Protein AF-A0A2P2NUB2-F1 (afdb_monomer)

Foldseek 3Di:
DDKDDDPDVVCVVVPVIDDDDDDDPDPDCVRDPPDDPPDDADDVSVPVDPD

Sequence (51 aa):
MWNIRSENWARQYLGQQFYLRVYSPANSWRDEYPIPSNALLCGRAVGHRSL

Structure (mmCIF, N/CA/C/O backbone):
data_AF-A0A2P2NUB2-F1
#
_entry.id   AF-A0A2P2NUB2-F1
#
loop_
_atom_site.group_PDB
_atom_site.id
_atom_site.type_symbol
_atom_site.label_atom_id
_atom_site.label_alt_id
_atom_site.label_comp_id
_atom_site.label_asym_id
_atom_site.label_entity_id
_atom_site.label_seq_id
_atom_site.pdbx_PDB_ins_code
_atom_site.Cartn_x
_atom_site.Cartn_y
_atom_site.Cartn_z
_atom_site.occupancy
_atom_site.B_iso_or_equiv
_atom_site.auth_seq_id
_atom_site.auth_comp_id
_atom_site.auth_asym_id
_atom_site.auth_atom_id
_atom_site.pdbx_PDB_model_num
ATOM 1 N N . MET A 1 1 ? 4.673 -2.198 -1.810 1.00 87.38 1 MET A N 1
ATOM 2 C CA . MET A 1 1 ? 3.553 -1.480 -1.137 1.00 87.38 1 MET A CA 1
ATOM 3 C C . MET A 1 1 ? 3.572 -1.758 0.365 1.00 87.38 1 MET A C 1
ATOM 5 O O . MET A 1 1 ? 3.740 -2.909 0.742 1.00 87.38 1 MET A O 1
ATOM 9 N N . TRP A 1 2 ? 3.372 -0.747 1.210 1.00 88.81 2 TRP A N 1
ATOM 10 C CA . TRP A 1 2 ? 3.433 -0.854 2.673 1.00 88.81 2 TRP A CA 1
ATOM 11 C C . TRP A 1 2 ? 2.134 -0.367 3.298 1.00 88.81 2 TRP A C 1
ATOM 13 O O . TRP A 1 2 ? 1.615 0.669 2.891 1.00 88.81 2 TRP A O 1
ATOM 23 N N . ASN A 1 3 ? 1.613 -1.098 4.280 1.00 92.00 3 ASN A N 1
ATOM 24 C CA . ASN A 1 3 ? 0.415 -0.707 5.010 1.00 92.00 3 ASN A CA 1
ATOM 25 C C . ASN A 1 3 ? 0.802 -0.208 6.403 1.00 92.00 3 ASN A C 1
ATOM 27 O O . ASN A 1 3 ? 1.323 -0.981 7.204 1.00 92.00 3 ASN A O 1
ATOM 31 N N . ILE A 1 4 ? 0.552 1.070 6.677 1.00 91.56 4 ILE A N 1
ATOM 32 C CA . ILE A 1 4 ? 0.890 1.698 7.952 1.00 91.56 4 ILE A CA 1
ATOM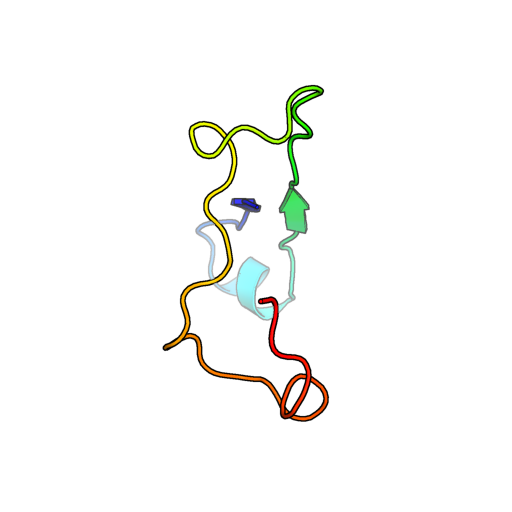 33 C C . ILE A 1 4 ? -0.402 1.912 8.738 1.00 91.56 4 ILE A C 1
ATOM 35 O O . ILE A 1 4 ? -1.320 2.602 8.283 1.00 91.56 4 ILE A O 1
ATOM 39 N N . ARG A 1 5 ? -0.465 1.313 9.933 1.00 91.19 5 ARG A N 1
ATOM 40 C CA . ARG A 1 5 ? -1.620 1.368 10.839 1.00 91.19 5 ARG A CA 1
ATOM 41 C C . ARG A 1 5 ? -1.162 1.614 12.270 1.00 91.19 5 ARG A C 1
ATOM 43 O O . ARG A 1 5 ? -0.075 1.199 12.659 1.00 91.19 5 ARG A O 1
ATOM 50 N N . SER A 1 6 ? -2.017 2.257 13.060 1.00 88.56 6 SER A N 1
ATOM 51 C CA . SER A 1 6 ? -1.827 2.350 14.510 1.00 88.56 6 SER A CA 1
ATOM 52 C C . SER A 1 6 ? -2.143 1.008 15.169 1.00 88.56 6 SER A C 1
ATOM 54 O O . SER A 1 6 ? -3.097 0.345 14.771 1.00 88.56 6 SER A O 1
ATOM 56 N N . GLU A 1 7 ? -1.399 0.624 16.203 1.00 90.69 7 GLU A N 1
ATOM 57 C CA . GLU A 1 7 ? -1.694 -0.568 17.014 1.00 90.69 7 GLU A CA 1
ATOM 58 C C . GLU A 1 7 ? -2.999 -0.423 17.821 1.00 90.69 7 GLU A C 1
ATOM 60 O O . GLU A 1 7 ? -3.640 -1.407 18.178 1.00 90.69 7 GLU A O 1
ATOM 65 N N . ASN A 1 8 ? -3.457 0.811 18.048 1.00 92.25 8 ASN A N 1
ATOM 66 C CA . ASN A 1 8 ? -4.728 1.066 18.710 1.00 92.25 8 ASN A CA 1
ATOM 67 C C . ASN A 1 8 ? -5.913 0.679 17.805 1.00 92.25 8 ASN A C 1
ATOM 69 O O . ASN A 1 8 ? -6.173 1.317 16.779 1.00 92.25 8 ASN A O 1
ATOM 73 N N . TRP A 1 9 ? -6.684 -0.321 18.235 1.00 88.69 9 TRP A N 1
ATOM 74 C CA . TRP A 1 9 ? -7.825 -0.861 17.493 1.00 88.69 9 TRP A CA 1
ATOM 75 C C . TRP A 1 9 ? -8.921 0.161 17.196 1.00 88.69 9 TRP A C 1
ATOM 77 O O . TRP A 1 9 ? -9.481 0.137 16.102 1.00 88.69 9 TRP A O 1
ATOM 87 N N . ALA A 1 10 ? -9.201 1.100 18.106 1.00 92.44 10 ALA A N 1
ATOM 88 C CA . ALA A 1 10 ? -10.224 2.120 17.872 1.00 92.44 10 ALA A CA 1
ATOM 89 C C . ALA A 1 10 ? -9.873 2.995 16.656 1.00 92.44 10 ALA A C 1
ATOM 91 O O . ALA A 1 10 ? -10.740 3.346 15.858 1.00 92.44 10 ALA A O 1
ATOM 92 N N . ARG A 1 11 ? -8.581 3.294 16.462 1.00 89.44 11 ARG A N 1
ATOM 93 C CA . ARG A 1 11 ? -8.100 4.065 15.30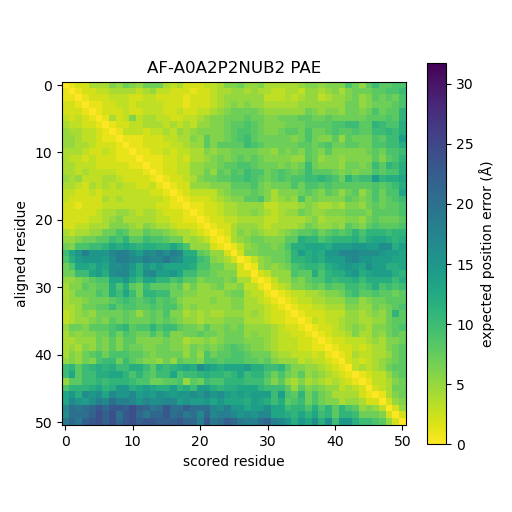6 1.00 89.44 11 ARG A CA 1
ATOM 94 C C . ARG A 1 11 ? -8.154 3.258 14.012 1.00 89.44 11 ARG A C 1
ATOM 96 O O . ARG A 1 11 ? -8.480 3.826 12.972 1.00 89.44 11 ARG A O 1
ATOM 103 N N . GLN A 1 12 ? -7.906 1.950 14.071 1.00 89.19 12 GLN A N 1
ATOM 104 C CA . GLN A 1 12 ? -8.080 1.071 12.911 1.00 89.19 12 GLN A CA 1
ATOM 105 C C . GLN A 1 12 ? -9.550 0.979 12.487 1.00 89.19 12 GLN A C 1
ATOM 107 O O . GLN A 1 12 ? -9.842 1.091 11.299 1.00 89.19 12 GLN A O 1
ATOM 112 N N . TYR A 1 13 ? -10.468 0.837 13.449 1.00 90.06 13 TYR A N 1
ATOM 113 C CA . TYR A 1 13 ? -11.908 0.738 13.184 1.00 90.06 13 TYR A CA 1
ATOM 114 C C . TYR A 1 13 ? -12.475 2.011 12.550 1.00 90.06 13 TYR A C 1
ATOM 116 O O . TYR A 1 13 ? -13.328 1.947 11.670 1.00 90.06 13 TYR A O 1
ATOM 124 N N . LEU A 1 14 ? -11.954 3.171 12.959 1.00 93.12 14 LEU A N 1
ATOM 125 C CA . LEU A 1 14 ? -12.279 4.467 12.360 1.00 93.12 14 LEU A CA 1
ATOM 126 C C . LEU A 1 14 ? -11.565 4.715 11.017 1.00 93.12 14 LEU A C 1
ATOM 128 O O . LEU A 1 14 ? -11.788 5.749 10.394 1.00 93.12 14 LEU A O 1
ATOM 132 N N . GLY A 1 15 ? -10.706 3.797 10.565 1.00 90.44 15 GLY A N 1
ATOM 133 C CA . GLY A 1 15 ? -10.046 3.875 9.261 1.00 90.44 15 GLY A CA 1
ATOM 134 C C . GLY A 1 15 ? -8.794 4.753 9.217 1.00 90.44 15 GLY A C 1
ATOM 135 O O . GLY A 1 15 ? -8.363 5.128 8.128 1.00 90.44 15 GLY A O 1
ATOM 136 N N . GLN A 1 16 ? -8.172 5.071 10.357 1.00 90.38 16 GLN A N 1
ATOM 137 C CA . GLN A 1 16 ? -6.886 5.781 10.385 1.00 90.38 16 GLN A CA 1
ATOM 138 C C . GLN A 1 16 ? -5.742 4.842 9.974 1.00 90.38 16 GLN A C 1
ATOM 140 O O . GLN A 1 16 ? -5.036 4.271 10.808 1.00 90.38 16 GLN A O 1
ATOM 145 N N . GLN A 1 17 ? -5.578 4.672 8.667 1.00 92.94 17 GLN A N 1
ATOM 146 C CA . GLN A 1 17 ? -4.523 3.887 8.036 1.00 92.94 17 GLN A CA 1
ATOM 147 C C . GLN A 1 17 ? -4.213 4.464 6.655 1.00 92.94 17 GLN A C 1
ATOM 149 O O . GLN A 1 17 ? -5.095 5.014 5.994 1.00 92.94 17 GLN A O 1
A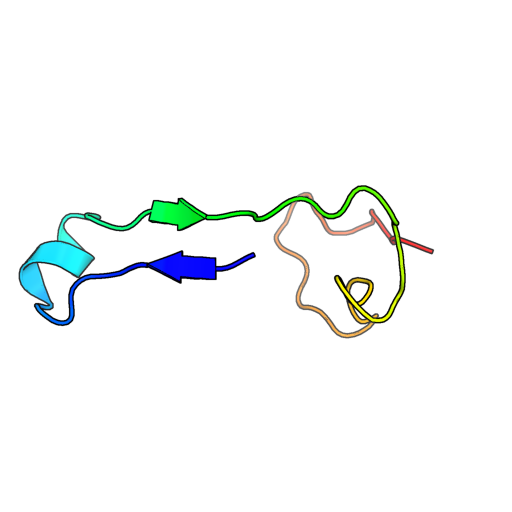TOM 154 N N . PHE A 1 18 ? -2.973 4.320 6.198 1.00 90.94 18 PHE A N 1
ATOM 155 C CA . PHE A 1 18 ? -2.591 4.721 4.847 1.00 90.94 18 PHE A CA 1
ATOM 156 C C . PHE A 1 18 ? -1.612 3.723 4.238 1.00 90.94 18 PHE A C 1
ATOM 158 O O . PHE A 1 18 ? -0.957 2.944 4.935 1.00 90.94 18 PHE A O 1
ATOM 165 N N . TYR A 1 19 ? -1.528 3.746 2.910 1.00 92.31 19 TYR A N 1
ATOM 166 C CA . TYR A 1 19 ? -0.582 2.931 2.166 1.00 92.31 19 TYR A CA 1
ATOM 167 C C . TYR A 1 19 ? 0.551 3.791 1.626 1.00 92.31 19 TYR A C 1
ATOM 169 O O . TYR A 1 19 ? 0.315 4.855 1.057 1.00 92.31 19 TYR A O 1
ATOM 177 N N . LEU A 1 20 ? 1.774 3.293 1.760 1.00 91.00 20 LEU A N 1
ATOM 178 C CA . LEU A 1 20 ? 2.968 3.908 1.201 1.00 91.00 20 LEU A CA 1
ATOM 179 C C . LEU A 1 20 ? 3.514 3.040 0.065 1.00 91.00 20 LEU A C 1
ATOM 181 O O . LEU A 1 20 ? 3.663 1.822 0.203 1.00 91.00 20 LEU A O 1
ATOM 185 N N . ARG A 1 21 ? 3.857 3.669 -1.060 1.00 87.44 21 ARG A N 1
ATOM 186 C CA . ARG A 1 21 ? 4.634 3.039 -2.131 1.00 87.44 21 ARG A CA 1
ATOM 187 C C . ARG A 1 21 ? 5.946 3.785 -2.300 1.00 87.44 21 ARG A C 1
ATOM 189 O O . ARG A 1 21 ? 5.938 4.991 -2.523 1.00 87.44 21 ARG A O 1
ATOM 196 N N . VAL A 1 22 ? 7.048 3.051 -2.207 1.00 86.56 22 VAL A N 1
ATOM 197 C CA . VAL A 1 22 ? 8.381 3.560 -2.527 1.00 86.56 22 VAL A CA 1
ATOM 198 C C . VAL A 1 22 ? 8.671 3.153 -3.963 1.00 86.56 22 VAL A C 1
ATOM 200 O O . VAL A 1 22 ? 8.569 1.977 -4.292 1.00 86.56 22 VAL A O 1
ATOM 203 N N . TYR A 1 23 ? 8.962 4.127 -4.819 1.00 81.69 23 TYR A N 1
ATOM 204 C CA . TYR A 1 23 ? 9.263 3.883 -6.226 1.00 81.69 23 TYR A CA 1
ATOM 205 C C . TYR A 1 23 ? 10.756 3.629 -6.399 1.00 81.69 23 TYR A C 1
ATOM 207 O O . TYR A 1 23 ? 11.568 4.440 -5.954 1.00 81.69 23 TYR A O 1
ATOM 215 N N . SER A 1 24 ? 11.105 2.539 -7.076 1.00 79.56 24 SER A N 1
ATOM 216 C CA . SER A 1 24 ? 12.462 2.318 -7.574 1.00 79.56 24 SER A CA 1
ATOM 217 C C . SER A 1 24 ? 12.552 2.795 -9.028 1.00 79.56 24 SER A C 1
ATOM 219 O O . SER A 1 24 ? 11.630 2.536 -9.805 1.00 79.56 24 SER A O 1
ATOM 221 N N . PRO A 1 25 ? 13.628 3.495 -9.430 1.00 77.75 25 PRO A N 1
ATOM 222 C CA . PRO A 1 25 ? 13.840 3.876 -10.826 1.00 77.75 25 PRO A CA 1
ATOM 223 C C . PRO A 1 25 ? 14.125 2.666 -11.730 1.00 77.75 25 PRO A C 1
ATOM 225 O O . PRO A 1 25 ? 13.922 2.747 -12.939 1.00 77.75 25 PRO A O 1
ATOM 228 N N . ALA A 1 26 ? 14.574 1.544 -11.162 1.00 73.50 26 ALA A N 1
ATOM 229 C CA . ALA A 1 26 ? 14.739 0.289 -11.878 1.00 73.50 26 ALA A CA 1
ATOM 230 C C . ALA A 1 26 ? 13.552 -0.629 -11.558 1.00 73.50 26 ALA A C 1
ATOM 232 O O . ALA A 1 26 ? 13.340 -0.988 -10.406 1.00 73.50 26 ALA A O 1
ATOM 233 N N . ASN A 1 27 ? 12.799 -1.063 -12.574 1.00 65.50 27 ASN A N 1
ATOM 234 C CA . ASN A 1 27 ? 11.819 -2.151 -12.428 1.00 65.50 27 ASN A CA 1
ATOM 235 C C . ASN A 1 27 ? 12.555 -3.498 -12.317 1.00 65.50 27 ASN A C 1
ATOM 237 O O . ASN A 1 27 ? 12.487 -4.346 -13.206 1.00 65.50 27 ASN A O 1
ATOM 241 N N . SER A 1 28 ? 13.334 -3.659 -11.249 1.00 68.44 28 SER A N 1
ATOM 242 C CA . SER A 1 28 ? 14.087 -4.871 -10.954 1.00 68.44 28 SER A CA 1
ATOM 243 C C . SER A 1 28 ? 13.247 -5.810 -10.097 1.00 68.44 28 SER A C 1
ATOM 245 O O . SER A 1 28 ? 12.624 -5.386 -9.126 1.00 68.44 28 SER A O 1
ATOM 247 N N . TRP A 1 29 ? 13.310 -7.113 -10.381 1.00 66.50 29 TRP A N 1
ATOM 248 C CA . TRP A 1 29 ? 12.681 -8.160 -9.561 1.00 66.50 29 TRP A CA 1
ATOM 249 C C . TRP A 1 29 ? 13.197 -8.209 -8.116 1.00 66.50 29 TRP A C 1
ATOM 251 O O . TRP A 1 29 ? 12.619 -8.898 -7.280 1.00 66.50 29 TRP A O 1
ATOM 261 N N . ARG A 1 30 ? 14.303 -7.512 -7.824 1.00 73.88 30 ARG A N 1
ATOM 262 C CA . ARG A 1 30 ? 14.835 -7.350 -6.466 1.00 73.88 30 ARG A CA 1
ATOM 263 C C . ARG A 1 30 ? 14.039 -6.343 -5.635 1.00 73.88 30 ARG A C 1
ATOM 265 O O . ARG A 1 30 ? 14.051 -6.455 -4.415 1.00 73.88 30 ARG A O 1
ATOM 272 N N . ASP A 1 31 ? 13.377 -5.392 -6.289 1.00 79.00 31 ASP A N 1
ATOM 273 C CA . ASP A 1 31 ? 12.713 -4.268 -5.629 1.00 79.00 31 ASP A CA 1
ATOM 274 C C . ASP A 1 31 ? 11.226 -4.566 -5.406 1.00 79.00 31 ASP A C 1
ATOM 276 O O . ASP A 1 31 ? 10.743 -4.537 -4.274 1.00 79.00 31 ASP A O 1
ATOM 280 N N . GLU A 1 32 ? 10.501 -4.906 -6.477 1.00 80.12 32 GLU A N 1
ATOM 281 C CA . GLU A 1 32 ? 9.103 -5.340 -6.407 1.00 80.12 32 GLU A CA 1
ATOM 282 C C . GLU A 1 32 ? 8.923 -6.648 -7.186 1.00 80.12 32 GLU A C 1
ATOM 284 O O . GLU A 1 32 ? 9.198 -6.737 -8.384 1.00 80.12 32 GLU A O 1
ATOM 289 N N . TYR A 1 33 ? 8.455 -7.684 -6.487 1.00 81.06 33 TYR A N 1
ATOM 290 C CA . TYR A 1 33 ? 8.107 -8.954 -7.114 1.00 81.06 33 TYR A CA 1
ATOM 291 C C . TYR A 1 33 ? 6.783 -8.805 -7.884 1.00 81.06 33 TYR A C 1
ATOM 293 O O . TYR A 1 33 ? 5.867 -8.141 -7.380 1.00 81.06 33 TYR A O 1
ATOM 301 N N . PRO A 1 34 ? 6.644 -9.409 -9.079 1.00 82.12 34 PRO A N 1
ATOM 302 C CA . PRO A 1 34 ? 5.373 -9.416 -9.792 1.00 82.12 34 PRO A CA 1
ATOM 303 C C . PRO A 1 34 ? 4.274 -10.081 -8.959 1.00 82.12 34 PRO A C 1
ATOM 305 O O . PRO A 1 34 ? 4.528 -10.910 -8.087 1.00 82.12 34 PRO A O 1
ATOM 308 N N . ILE A 1 35 ? 3.021 -9.728 -9.236 1.00 83.12 35 ILE A N 1
ATOM 309 C CA . ILE A 1 35 ? 1.878 -10.321 -8.539 1.00 83.12 35 ILE A CA 1
ATOM 310 C C . ILE A 1 35 ? 1.878 -11.834 -8.807 1.00 83.12 35 ILE A C 1
ATOM 312 O O . ILE A 1 35 ? 1.897 -12.242 -9.971 1.00 83.12 35 ILE A O 1
ATOM 316 N N . PRO A 1 36 ? 1.865 -12.680 -7.763 1.00 85.06 36 PRO A N 1
ATOM 317 C CA . PRO A 1 36 ? 1.918 -14.117 -7.958 1.00 85.06 36 PRO A CA 1
ATOM 318 C C . PRO A 1 36 ? 0.621 -14.622 -8.604 1.00 85.06 36 PRO A C 1
ATOM 320 O O . PRO A 1 36 ? -0.467 -14.095 -8.368 1.00 85.06 36 PRO A O 1
ATOM 323 N N . SER A 1 37 ? 0.722 -15.682 -9.406 1.00 84.44 37 SER A N 1
ATOM 324 C CA . SER A 1 37 ? -0.399 -16.227 -10.189 1.00 84.44 37 SER A CA 1
ATOM 325 C C . SER A 1 37 ? -1.546 -16.805 -9.349 1.00 84.44 37 SER A C 1
ATOM 327 O O . SER A 1 37 ? -2.648 -16.981 -9.866 1.00 84.44 37 SER A O 1
ATOM 329 N N . ASN A 1 38 ? -1.292 -17.097 -8.071 1.00 86.75 38 ASN A N 1
ATOM 330 C CA . ASN A 1 38 ? -2.259 -17.593 -7.091 1.00 86.75 38 ASN A CA 1
ATOM 331 C C . ASN A 1 38 ? -2.847 -16.486 -6.197 1.00 86.75 38 ASN A C 1
ATOM 333 O O . ASN A 1 38 ? -3.514 -16.796 -5.209 1.00 86.75 38 ASN A O 1
ATOM 337 N N . ALA A 1 39 ? -2.592 -15.210 -6.498 1.00 87.44 39 ALA A N 1
ATOM 338 C CA . ALA A 1 39 ? -3.204 -14.111 -5.767 1.00 87.44 39 ALA A CA 1
ATOM 339 C C . ALA A 1 39 ? -4.736 -14.142 -5.909 1.00 87.44 39 ALA A C 1
ATOM 341 O O . ALA A 1 39 ? -5.277 -14.354 -6.996 1.00 87.44 39 ALA A O 1
ATOM 342 N N . LEU A 1 40 ? -5.443 -13.899 -4.802 1.00 88.31 40 LEU A N 1
ATOM 343 C CA . LEU 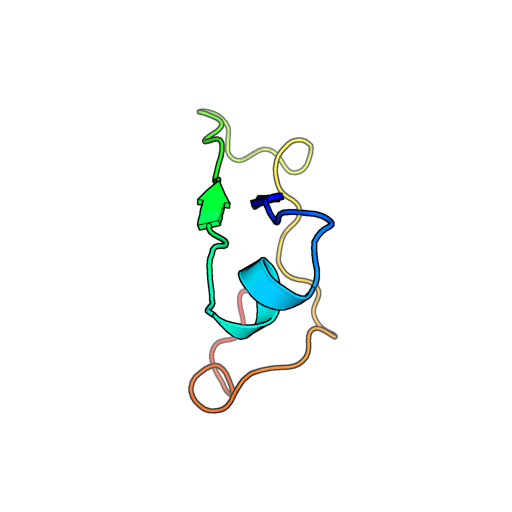A 1 40 ? -6.898 -13.763 -4.813 1.00 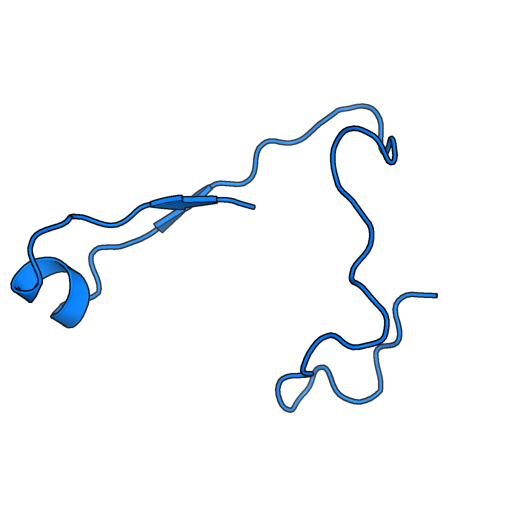88.31 40 LEU A CA 1
ATOM 344 C C . LEU A 1 40 ? -7.288 -12.500 -5.589 1.00 88.31 40 LEU A C 1
ATOM 346 O O . LEU A 1 40 ? -6.842 -11.399 -5.267 1.00 88.31 40 LEU A O 1
ATOM 350 N N . LEU A 1 41 ? -8.134 -12.660 -6.606 1.00 87.31 41 LEU A N 1
ATOM 351 C CA . LEU A 1 41 ? -8.585 -11.559 -7.453 1.00 87.31 41 LEU A CA 1
ATOM 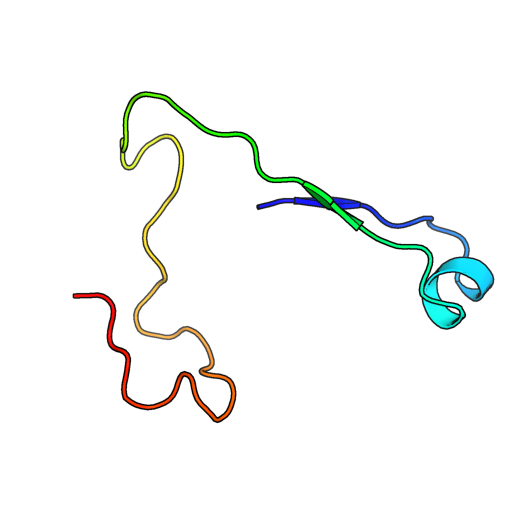352 C C . LE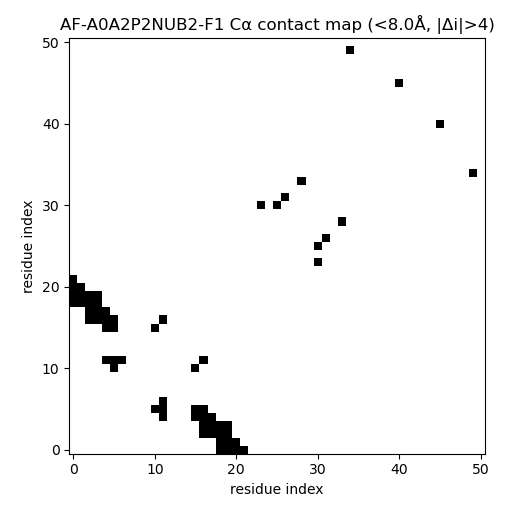U A 1 41 ? -9.880 -10.959 -6.903 1.00 87.31 41 LEU A C 1
ATOM 354 O O . LEU A 1 41 ? -10.881 -11.648 -6.711 1.00 87.31 41 LEU A O 1
ATOM 358 N N . CYS A 1 42 ? -9.873 -9.649 -6.676 1.00 88.94 42 CYS A N 1
ATOM 359 C CA . CYS A 1 42 ? -11.041 -8.917 -6.199 1.00 88.94 42 CYS A CA 1
ATOM 360 C C . CYS A 1 42 ? -11.946 -8.570 -7.386 1.00 88.94 42 CYS A C 1
ATOM 362 O O . CYS A 1 42 ? -11.558 -7.720 -8.180 1.00 88.94 42 CYS A O 1
ATOM 364 N N . GLY A 1 43 ? -13.146 -9.147 -7.504 1.00 88.50 43 GLY A N 1
ATOM 365 C CA . GLY A 1 43 ? -14.201 -8.708 -8.438 1.00 88.50 43 GLY A CA 1
ATOM 366 C C . GLY A 1 43 ? -13.705 -8.278 -9.829 1.00 88.50 43 GLY A C 1
ATOM 367 O O . GLY A 1 43 ? -13.423 -9.113 -10.677 1.00 88.50 43 GLY A O 1
ATOM 368 N N . ARG A 1 44 ? -13.560 -6.961 -10.050 1.00 83.19 44 ARG A N 1
ATOM 369 C CA . ARG A 1 44 ? -13.084 -6.358 -11.314 1.00 83.19 44 ARG A CA 1
ATOM 370 C C . ARG A 1 44 ? -11.671 -6.769 -11.747 1.00 83.19 44 ARG A C 1
ATOM 372 O O . ARG A 1 44 ? -11.333 -6.589 -12.907 1.00 83.19 44 ARG A O 1
ATOM 379 N N . ALA A 1 45 ? -10.846 -7.287 -10.844 1.00 83.75 45 ALA A N 1
ATOM 380 C CA . ALA A 1 45 ? -9.523 -7.813 -11.169 1.00 83.75 45 ALA A CA 1
ATOM 381 C C . ALA A 1 45 ? -9.584 -9.205 -11.828 1.00 83.75 45 ALA A C 1
ATOM 383 O O . ALA A 1 45 ? -8.595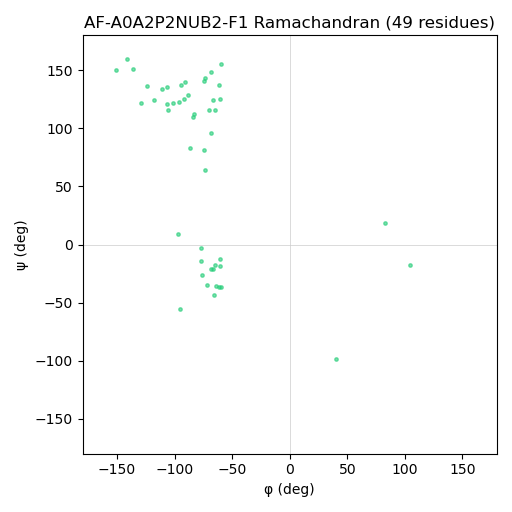 -9.652 -12.407 1.00 83.75 45 ALA A O 1
ATOM 384 N N . VAL A 1 46 ? -10.729 -9.897 -11.766 1.00 80.62 46 VAL A N 1
ATOM 385 C CA . VAL A 1 46 ? -10.924 -11.191 -12.432 1.00 80.62 46 VAL A CA 1
ATOM 386 C C . VAL A 1 46 ? -10.846 -10.988 -13.949 1.00 80.62 46 VAL A C 1
ATOM 388 O O . VAL A 1 46 ? -11.661 -10.279 -14.528 1.00 80.62 46 VAL A O 1
ATOM 391 N N . GLY A 1 47 ? -9.842 -11.596 -14.588 1.00 76.19 47 GLY A N 1
ATOM 392 C CA . GLY A 1 47 ? -9.579 -11.480 -16.030 1.00 76.19 47 GLY A CA 1
ATOM 393 C C . GLY A 1 47 ? -8.392 -10.582 -16.397 1.00 76.19 47 GLY A C 1
ATOM 394 O O . GLY A 1 47 ? -7.832 -10.738 -17.481 1.00 76.19 47 GLY A O 1
ATOM 395 N N . HIS A 1 48 ? -7.927 -9.721 -15.486 1.00 71.31 48 HIS A N 1
ATOM 396 C CA . HIS A 1 48 ? -6.694 -8.950 -15.667 1.00 71.31 48 HIS A CA 1
ATOM 397 C C . HIS A 1 48 ? -5.492 -9.771 -15.191 1.00 71.31 48 HIS A C 1
ATOM 399 O O . HIS A 1 48 ? -5.037 -9.650 -14.055 1.00 71.31 48 HIS A O 1
ATOM 405 N N . ARG A 1 49 ? -4.993 -10.654 -16.061 1.00 65.25 49 ARG A N 1
ATOM 406 C CA . ARG A 1 49 ? -3.786 -11.439 -15.789 1.00 65.25 49 ARG A CA 1
ATOM 407 C C . ARG A 1 49 ? -2.565 -10.591 -16.148 1.00 65.25 49 ARG A C 1
ATOM 409 O O . ARG A 1 49 ? -2.341 -10.313 -17.322 1.00 65.25 49 ARG A O 1
ATOM 416 N N . SER A 1 50 ? -1.807 -10.156 -15.145 1.00 60.78 50 SER A N 1
ATOM 417 C CA . SER A 1 50 ? -0.457 -9.627 -15.351 1.00 60.78 50 SER A CA 1
ATOM 418 C C . SER A 1 50 ? 0.434 -10.795 -15.783 1.00 60.78 50 SER A C 1
ATOM 420 O O . SER A 1 50 ? 0.825 -11.601 -14.937 1.00 60.78 50 SER A O 1
ATOM 422 N N . LEU A 1 51 ? 0.608 -10.952 -17.099 1.00 51.75 51 LEU A N 1
ATOM 423 C CA . LEU A 1 51 ? 1.569 -11.870 -17.719 1.00 51.75 51 LEU A CA 1
ATOM 424 C C . LEU A 1 51 ? 2.997 -11.349 -17.546 1.00 51.75 51 LEU A C 1
ATOM 426 O O . LEU A 1 51 ? 3.176 -10.114 -17.654 1.00 51.75 51 LEU A O 1
#

Secondary structure (DSSP, 8-state):
-EEEE-S-HHHHHTT-EEEE-PPPSS--TTTSPPPPTTPPP-GGGTT----

Mean predicted aligned error: 7.08 Å

pLDDT: mean 83.32, std 9.3,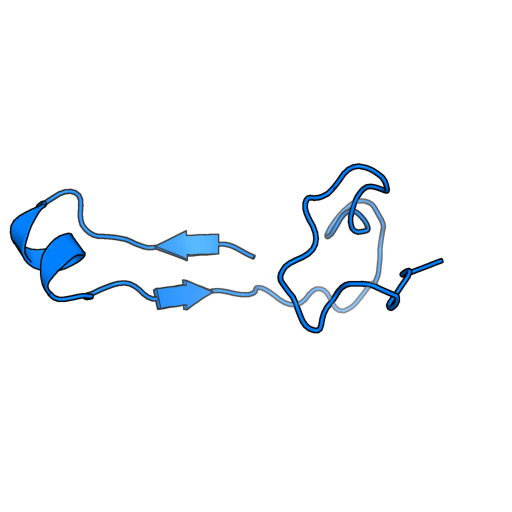 range [51.75, 93.12]

Radius of gyration: 15.1 Å; Cα contacts (8 Å, |Δi|>4): 32; chains: 1; bounding box: 29×23×36 Å

Organism: Rhizophora mucronata (NCBI:txid61149)

Solvent-accessible surface area (backbone atoms only — not comparable to full-atom values): 3624 Å² total; per-residue (Å²): 124,44,83,50,67,59,90,52,61,72,45,45,75,74,57,55,59,53,76,49,74,84,85,66,95,60,96,39,74,88,78,57,69,77,80,59,94,83,62,87,62,62,75,86,45,61,87,68,74,84,124